Protein AF-A0A9N9B5L8-F1 (afdb_monomer)

Radius of gyration: 17.28 Å; Cα contacts (8 Å, |Δi|>4): 99; chains: 1; bounding box: 42×34×41 Å

Nearest PDB structures (foldseek):
  1pz0-assembly1_A  TM=7.872E-01  e=3.410E-04  Bacillus subtilis
  3n2t-assembly1_A  TM=8.084E-01  e=1.412E-03  Gluconobacter oxydans
  1pz1-assembly2_B  TM=7.551E-01  e=5.359E-04  Bacillus subtilis
  8vus-assembly1_C  TM=2.236E-01  e=2.538E+00  Homo sapiens

InterPro domains:
  IPR023210 NADP-dependent oxidoreductase domain [PF00248] (9-117)
  IPR036812 NAD(P)-dependent oxidoreductase domain superfamily [G3DSA:3.20.20.100] (3-120)
  IPR036812 NAD(P)-dependent oxidoreductase domain superfamily [SSF51430] (15-119)
  IPR050791 Aldo/Keto Reductase [PTHR43625] (10-119)

Sequence (121 aa):
MLCRNSSTRQKVHPIAAVQPWTLDIEKNGIMETCRELGIIIVAYSPLGRGFLTGRYKSFDDLEPGDIRRTHPQFQPENFAKNLELVHKFMNLLKRKSMMIIVVIPGTKKVKYLEENLGANY

pLDDT: mean 80.68, std 12.16, range [43.44, 91.94]

Organism: Funneliformis mosseae (NCBI:txid27381)

Mean predicted aligned error: 8.1 Å

Secondary structure (DSSP, 8-state):
--TTSHHHHHHHS---EE--SSGGGGTSSHHHHHHHHTPEEEESSTTGGGGGGT--SSGGGSPTT-GGGGSGGGSHHHHHHHHHHHHHHHHHHTT-PPP--EE----SSHHHHHHHHH---

Foldseek 3Di:
DCAPCVVVCCVVPNAQEDEDADPCCVPPCVVVVCVVRVHAYEYDQPCVVVLLVVQDPALVSADDPRPCCVPPCRDRVNVVVNNVVSVVVVVVVVPDDDDDHHYDHDDDDPVVVVVVVPPPD

Structure (mmCIF, N/CA/C/O backbone):
data_AF-A0A9N9B5L8-F1
#
_entry.id   AF-A0A9N9B5L8-F1
#
loop_
_atom_site.group_PDB
_atom_site.id
_atom_site.type_symbol
_atom_site.label_atom_id
_atom_site.label_alt_id
_atom_site.label_comp_id
_atom_site.label_asym_id
_atom_site.label_entity_id
_atom_site.label_seq_id
_atom_site.pdbx_PDB_ins_code
_atom_site.Cartn_x
_atom_site.Cartn_y
_atom_site.Cartn_z
_atom_site.occupancy
_atom_site.B_iso_or_equiv
_atom_site.auth_seq_id
_atom_site.auth_comp_id
_atom_site.auth_asym_id
_atom_site.auth_atom_id
_atom_site.pdbx_PDB_model_num
ATOM 1 N N . MET A 1 1 ? -7.051 15.994 10.631 1.00 43.44 1 MET A N 1
ATOM 2 C CA . MET A 1 1 ? -8.308 16.755 10.856 1.00 43.44 1 MET A CA 1
ATOM 3 C C . MET A 1 1 ? -9.428 15.946 11.532 1.00 43.44 1 MET A C 1
ATOM 5 O O . MET A 1 1 ? -10.327 16.567 12.077 1.00 43.44 1 MET A O 1
ATOM 9 N N . LEU A 1 2 ? -9.396 14.602 11.549 1.00 52.44 2 LEU A N 1
ATOM 10 C CA . LEU A 1 2 ? -10.482 13.774 12.114 1.00 52.44 2 LEU A CA 1
ATOM 11 C C . LEU A 1 2 ? -10.472 13.628 13.650 1.00 52.44 2 LEU A C 1
ATOM 13 O O . LEU A 1 2 ? -11.526 13.428 14.242 1.00 52.44 2 LEU A O 1
ATOM 17 N N . CYS A 1 3 ? -9.315 13.764 14.306 1.00 47.09 3 CYS A N 1
ATOM 18 C CA . CYS A 1 3 ? -9.165 13.324 15.699 1.00 47.09 3 CYS A CA 1
ATOM 19 C C . CYS A 1 3 ? -9.770 14.250 16.768 1.00 47.09 3 CYS A C 1
ATOM 21 O O . CYS A 1 3 ? -10.090 13.789 17.853 1.00 47.09 3 CYS A O 1
ATOM 23 N N . ARG A 1 4 ? -9.923 15.556 16.507 1.00 49.09 4 ARG A N 1
ATOM 24 C CA . ARG A 1 4 ? -10.246 16.509 17.589 1.00 49.09 4 ARG A CA 1
ATOM 25 C C . ARG A 1 4 ? -11.734 16.577 17.968 1.00 49.09 4 ARG A C 1
ATOM 27 O O . ARG A 1 4 ? -12.023 17.025 19.064 1.00 49.09 4 ARG A O 1
ATOM 34 N N .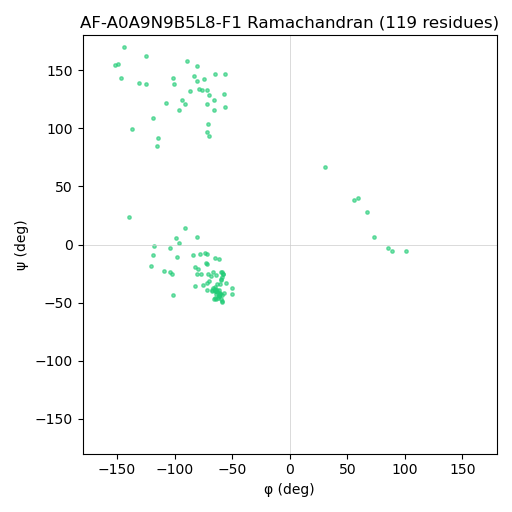 ASN A 1 5 ? -12.653 16.121 17.105 1.00 53.16 5 ASN A N 1
ATOM 35 C CA . ASN A 1 5 ? -14.115 16.249 17.285 1.00 53.16 5 ASN A CA 1
ATOM 36 C C . ASN A 1 5 ? -14.900 14.979 16.872 1.00 53.16 5 ASN A C 1
ATOM 38 O O . ASN A 1 5 ? -16.070 15.053 16.493 1.00 53.16 5 ASN A O 1
ATOM 42 N N . SER A 1 6 ? -14.262 13.807 16.867 1.00 55.44 6 SER A N 1
ATOM 43 C CA . SER A 1 6 ? -14.864 12.550 16.390 1.00 55.44 6 SER A CA 1
ATOM 44 C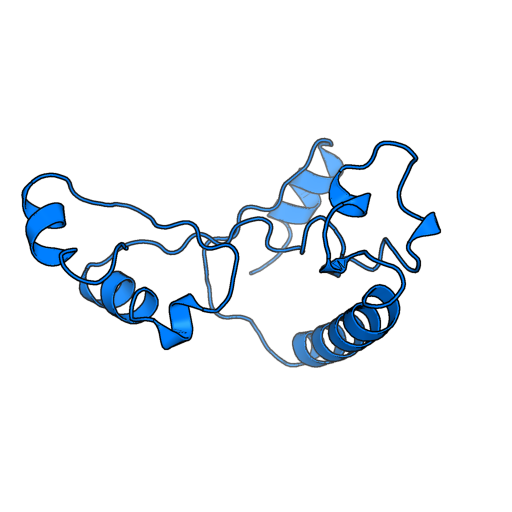 C . SER A 1 6 ? -16.101 12.133 17.199 1.00 55.44 6 SER A C 1
ATOM 46 O O . SER A 1 6 ? -17.099 11.737 16.603 1.00 55.44 6 SER A O 1
ATOM 48 N N . SER A 1 7 ? -16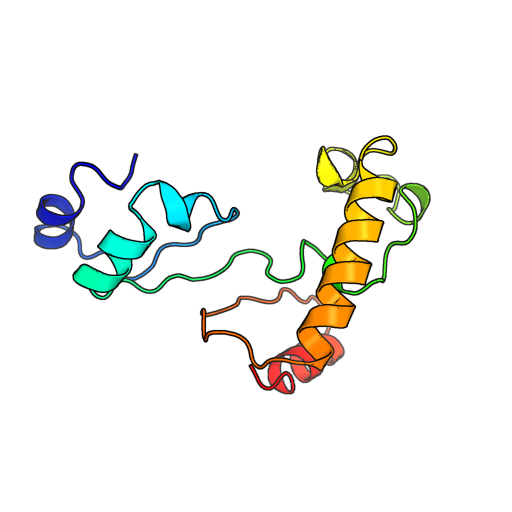.085 12.310 18.526 1.00 57.88 7 SER A N 1
ATOM 49 C CA . SER A 1 7 ? -17.195 11.936 19.422 1.00 57.88 7 SER A CA 1
ATOM 50 C C . SER A 1 7 ? -18.488 12.730 19.169 1.00 57.88 7 SER A C 1
ATOM 52 O O . SER A 1 7 ? -19.577 12.160 19.154 1.00 57.88 7 SER A O 1
ATOM 54 N N . THR A 1 8 ? -18.401 14.038 18.905 1.00 57.19 8 THR A N 1
ATOM 55 C CA . THR A 1 8 ? -19.584 14.862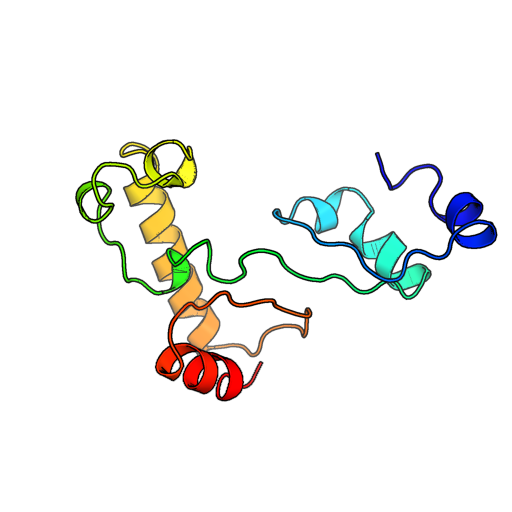 18.595 1.00 57.19 8 THR A CA 1
ATOM 56 C C . THR A 1 8 ? -20.107 14.613 17.185 1.00 57.19 8 THR A C 1
ATOM 58 O O . THR A 1 8 ? -21.319 14.594 16.987 1.00 57.19 8 THR A O 1
ATOM 61 N N . ARG A 1 9 ? -19.224 14.355 16.209 1.00 59.41 9 ARG A N 1
ATOM 62 C CA . ARG A 1 9 ? -19.644 13.998 14.844 1.00 59.41 9 ARG A CA 1
ATOM 63 C C . ARG A 1 9 ? -20.327 12.639 14.778 1.00 59.41 9 ARG A C 1
ATOM 65 O O . ARG A 1 9 ? -21.331 12.548 14.088 1.00 59.41 9 ARG A O 1
ATOM 72 N N . GLN A 1 10 ? -19.861 11.637 15.526 1.00 69.44 10 GLN A N 1
ATOM 73 C CA . GLN A 1 10 ? -20.488 10.308 15.550 1.00 69.44 10 GLN A CA 1
ATOM 74 C C . GLN A 1 10 ? -21.955 10.351 16.016 1.00 69.44 10 GLN A C 1
ATOM 76 O O . GLN A 1 10 ? -22.768 9.565 15.541 1.00 69.44 10 GLN A O 1
ATOM 81 N N . LYS A 1 11 ? -22.309 11.313 16.883 1.00 67.88 11 LYS A N 1
ATOM 82 C CA . LYS A 1 11 ? -23.685 11.519 17.367 1.00 67.88 11 LYS A CA 1
ATOM 83 C C . LYS A 1 11 ? -24.644 12.077 16.310 1.00 67.88 11 LYS A C 1
ATOM 85 O O . LYS A 1 11 ? -25.844 11.876 16.437 1.00 67.88 11 LYS A O 1
ATOM 90 N N . VAL A 1 12 ? -24.136 12.789 15.303 1.00 77.75 12 VAL A N 1
ATOM 91 C CA . VAL A 1 12 ? -24.952 13.381 14.223 1.00 77.75 12 VAL A CA 1
ATOM 92 C C . VAL A 1 12 ? -24.864 12.532 12.954 1.00 77.75 12 VAL A C 1
ATOM 94 O O . VAL A 1 12 ? -25.870 12.25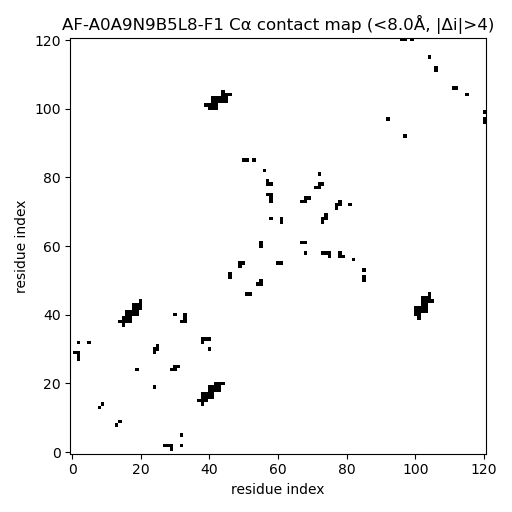5 12.308 1.00 77.75 12 VAL A O 1
ATOM 97 N N . HIS A 1 13 ? -23.652 12.089 12.618 1.00 81.44 13 HIS A N 1
ATOM 98 C CA . HIS A 1 13 ? -23.334 11.264 11.461 1.00 81.44 13 HIS A CA 1
ATOM 99 C C . HIS A 1 13 ? -22.349 10.156 11.864 1.00 81.44 13 HIS A C 1
ATOM 101 O O . HIS A 1 13 ? -21.140 10.406 11.954 1.00 81.44 13 HIS A O 1
ATOM 107 N N . PRO A 1 14 ? -22.842 8.929 12.101 1.00 83.50 14 PRO A N 1
ATOM 108 C CA . PRO A 1 14 ? -21.991 7.787 12.394 1.00 83.50 14 PRO A CA 1
ATOM 109 C C . PRO A 1 14 ? -20.977 7.544 11.271 1.00 83.50 14 PRO A C 1
ATOM 111 O O . PRO A 1 14 ? -21.330 7.468 10.094 1.00 83.50 14 PRO A O 1
ATOM 114 N N . ILE A 1 15 ? -19.703 7.415 11.639 1.00 86.31 15 ILE A N 1
ATOM 115 C CA . ILE A 1 15 ? -18.624 7.069 10.709 1.00 86.31 15 ILE A CA 1
ATOM 116 C C . ILE A 1 15 ? -18.404 5.564 10.815 1.00 86.31 15 ILE A C 1
ATOM 118 O O . ILE A 1 15 ? -18.003 5.085 11.869 1.00 86.31 15 ILE A O 1
ATOM 122 N N . ALA A 1 16 ? -18.654 4.827 9.734 1.00 86.25 16 ALA A N 1
ATOM 123 C CA . ALA A 1 16 ? -18.514 3.369 9.728 1.00 86.25 16 ALA A CA 1
ATOM 124 C C . ALA A 1 16 ? -17.063 2.904 9.511 1.00 86.25 16 ALA A C 1
ATOM 126 O O . ALA A 1 16 ? -16.640 1.901 10.084 1.00 86.25 16 ALA A O 1
ATOM 127 N N . ALA A 1 17 ? -16.293 3.626 8.690 1.00 86.31 17 ALA A N 1
ATOM 128 C CA . ALA A 1 17 ? -14.930 3.242 8.345 1.00 86.31 17 ALA A CA 1
ATOM 129 C C . ALA A 1 17 ? -14.030 4.437 8.001 1.00 86.31 17 ALA A C 1
ATOM 131 O O . ALA A 1 17 ? -14.499 5.475 7.530 1.00 86.31 17 ALA A O 1
ATOM 132 N N . VAL A 1 18 ? -12.722 4.257 8.188 1.00 87.25 18 VAL A N 1
ATOM 133 C CA . VAL A 1 18 ? -11.662 5.173 7.749 1.00 87.25 18 VAL A CA 1
ATOM 134 C C . VAL A 1 18 ? -10.673 4.402 6.882 1.00 87.25 18 VAL A C 1
ATOM 136 O O . VAL A 1 18 ? -10.294 3.277 7.203 1.00 87.25 18 VAL A O 1
ATOM 139 N N . GLN A 1 19 ? -10.231 5.027 5.791 1.00 88.06 19 GLN A N 1
ATOM 140 C CA . GLN A 1 19 ? -9.291 4.436 4.847 1.00 88.06 19 GLN A CA 1
ATOM 141 C C . GLN A 1 19 ? -7.956 5.204 4.843 1.00 88.06 19 GLN A C 1
ATOM 143 O O . GLN A 1 19 ? -7.823 6.197 4.125 1.00 88.06 19 GLN A O 1
ATOM 148 N N . PRO A 1 20 ? -6.968 4.799 5.660 1.00 85.19 20 PRO A N 1
ATOM 149 C CA . PRO A 1 20 ? -5.650 5.422 5.665 1.00 85.19 20 PRO A CA 1
ATOM 150 C C . PRO A 1 20 ? -4.755 4.904 4.531 1.00 85.19 20 PRO A C 1
ATOM 152 O O . PRO A 1 20 ? -4.878 3.767 4.072 1.00 85.19 20 PRO A O 1
ATOM 155 N N . TRP A 1 21 ? -3.807 5.749 4.120 1.00 76.12 21 TRP A N 1
ATOM 156 C CA . TRP A 1 21 ? -2.734 5.404 3.178 1.00 76.12 21 TRP A CA 1
ATOM 157 C C . TRP A 1 21 ? -1.383 5.165 3.867 1.00 76.12 21 TRP A C 1
ATOM 159 O O . TRP A 1 21 ? -0.528 4.460 3.338 1.00 76.12 21 TRP A O 1
ATOM 169 N N . THR A 1 22 ? -1.179 5.763 5.039 1.00 82.12 22 THR A N 1
ATOM 170 C CA . THR A 1 22 ? 0.083 5.764 5.785 1.00 82.12 22 THR A CA 1
ATOM 171 C C . THR A 1 22 ? -0.113 5.245 7.207 1.00 82.12 22 THR A C 1
ATOM 173 O O . THR A 1 22 ? -1.227 5.222 7.724 1.00 82.12 22 THR A O 1
ATOM 176 N N . LEU A 1 23 ? 0.986 4.846 7.856 1.0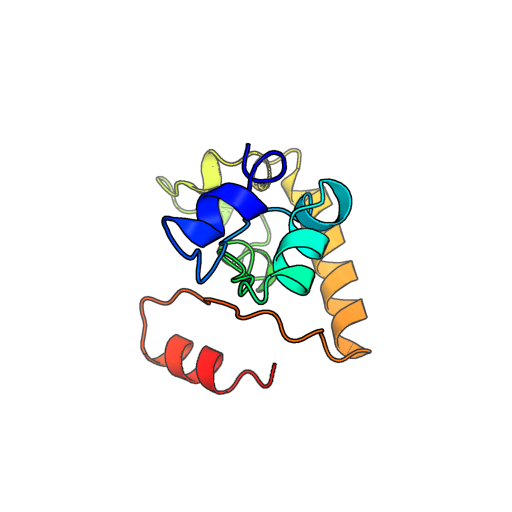0 85.56 23 LEU A N 1
ATOM 177 C CA . LEU A 1 23 ? 0.995 4.370 9.249 1.00 85.56 23 LEU A CA 1
ATOM 178 C C . LEU A 1 23 ? 0.977 5.511 10.283 1.00 85.56 23 LEU A C 1
ATOM 180 O O . LEU A 1 23 ? 1.103 5.275 11.479 1.00 85.56 23 LEU A O 1
ATOM 184 N N . ASP A 1 24 ? 0.818 6.767 9.858 1.00 88.44 24 ASP A N 1
ATOM 185 C CA . ASP A 1 24 ? 0.724 7.916 10.767 1.00 88.44 24 ASP A CA 1
ATOM 186 C C . ASP A 1 24 ? -0.466 7.797 11.735 1.00 88.44 24 ASP A C 1
ATOM 188 O O . ASP A 1 24 ? -0.420 8.347 12.837 1.00 88.44 24 ASP A O 1
ATOM 192 N N . ILE A 1 25 ? -1.492 7.026 11.354 1.00 88.00 25 ILE A N 1
ATOM 193 C CA . ILE A 1 25 ? -2.643 6.706 12.202 1.00 88.00 25 ILE A CA 1
ATOM 194 C C . ILE A 1 25 ? -2.280 6.027 13.525 1.00 88.00 25 ILE A C 1
ATOM 196 O O . ILE A 1 25 ? -3.024 6.178 14.490 1.00 88.00 25 ILE A O 1
ATOM 200 N N . GLU A 1 26 ? -1.134 5.342 13.588 1.00 87.56 26 GLU A N 1
ATOM 201 C CA . GLU A 1 26 ? -0.616 4.694 14.801 1.00 87.56 26 GLU A CA 1
ATOM 202 C C . GLU A 1 26 ? -0.096 5.710 15.828 1.00 87.56 26 GLU A C 1
ATOM 204 O O . GLU A 1 26 ? 0.126 5.372 16.985 1.00 87.56 26 GLU A O 1
ATOM 209 N N . LYS A 1 27 ? 0.149 6.958 15.407 1.00 91.31 27 LYS A N 1
ATOM 210 C CA . LYS A 1 27 ? 0.778 8.000 16.238 1.00 91.31 27 LYS A CA 1
ATOM 211 C C . LYS A 1 27 ? -0.091 9.237 16.423 1.00 91.31 27 LYS A C 1
ATOM 213 O O . LYS A 1 27 ? 0.170 10.040 17.312 1.00 91.31 27 LYS A O 1
ATOM 218 N N . ASN A 1 28 ? -1.089 9.434 15.565 1.00 89.06 28 ASN A N 1
ATOM 219 C CA . ASN A 1 28 ? -1.890 10.657 15.526 1.00 89.06 28 ASN A CA 1
ATOM 220 C C . ASN A 1 28 ? -3.249 10.539 16.254 1.00 89.06 28 ASN A C 1
ATOM 222 O O . ASN A 1 28 ? -4.047 11.476 16.186 1.00 89.06 28 ASN A O 1
ATOM 226 N N . GLY A 1 29 ? -3.505 9.406 16.925 1.00 88.25 29 GLY A N 1
ATOM 227 C CA . GLY A 1 29 ? -4.710 9.125 17.718 1.00 88.25 29 GLY A CA 1
ATOM 228 C C . GLY A 1 29 ? -5.907 8.580 16.928 1.00 88.25 29 GLY A C 1
ATOM 229 O O . GLY A 1 29 ? -6.937 8.254 17.523 1.00 88.25 29 GLY A O 1
ATOM 230 N N . ILE A 1 30 ? -5.805 8.465 15.596 1.00 87.88 30 ILE A N 1
ATOM 231 C CA . ILE A 1 30 ? -6.895 7.933 14.764 1.00 87.88 30 ILE A CA 1
ATOM 232 C C . ILE A 1 30 ? -7.119 6.450 15.058 1.00 87.88 30 ILE A C 1
ATOM 234 O O . ILE A 1 30 ? -8.273 6.028 15.125 1.00 87.88 30 ILE A O 1
ATOM 238 N N . MET A 1 31 ? -6.052 5.667 15.252 1.00 88.75 31 MET A N 1
ATOM 239 C CA . MET A 1 31 ? -6.173 4.237 15.535 1.00 88.75 31 MET A CA 1
ATOM 240 C C . MET A 1 31 ? -6.889 3.977 16.867 1.00 88.75 31 MET A C 1
ATOM 242 O O . MET A 1 31 ? -7.839 3.195 16.902 1.00 88.75 31 MET A O 1
ATOM 246 N N . GLU A 1 32 ? -6.505 4.685 17.929 1.00 89.38 32 GLU A N 1
ATOM 247 C CA . GLU A 1 32 ? -7.171 4.644 19.237 1.00 89.38 32 GLU A CA 1
ATOM 248 C C . GLU A 1 32 ? -8.637 5.059 19.127 1.00 89.38 32 GLU A C 1
ATOM 250 O O . GLU A 1 32 ? -9.514 4.315 19.555 1.00 89.38 32 GLU A O 1
ATOM 255 N N . THR A 1 33 ? -8.922 6.175 18.450 1.00 88.75 33 THR A N 1
ATOM 256 C CA . THR A 1 33 ? -10.301 6.643 18.240 1.00 88.75 33 THR A CA 1
ATOM 257 C C . THR A 1 33 ? -11.149 5.599 17.510 1.00 88.75 33 THR A C 1
ATOM 259 O O . THR A 1 33 ? -12.300 5.367 17.873 1.00 88.75 33 THR A O 1
ATOM 262 N N . CYS A 1 34 ? -10.607 4.964 16.465 1.00 88.81 34 CYS A N 1
ATOM 263 C CA . CYS A 1 34 ? -11.336 3.940 15.721 1.00 88.81 34 CYS A CA 1
ATOM 264 C C . CYS A 1 34 ? -11.635 2.719 16.596 1.00 88.81 34 CYS A C 1
ATOM 266 O O . CYS A 1 34 ? -12.739 2.183 16.535 1.00 88.81 34 CYS A O 1
ATOM 268 N N . ARG A 1 35 ? -10.685 2.326 17.454 1.00 88.00 35 ARG A N 1
ATOM 269 C CA . ARG A 1 35 ? -10.857 1.237 18.419 1.00 88.00 35 ARG A CA 1
ATOM 270 C C . ARG A 1 35 ? -11.929 1.560 19.463 1.00 88.00 35 ARG A C 1
ATOM 272 O O . ARG A 1 35 ? -12.780 0.718 19.720 1.00 88.00 35 ARG A O 1
ATOM 279 N N . GLU A 1 36 ? -11.907 2.764 20.032 1.00 87.44 36 GLU A N 1
ATOM 280 C CA . GLU A 1 36 ? -12.873 3.215 21.046 1.00 87.44 36 GLU A CA 1
ATOM 281 C C . GLU A 1 36 ? -14.300 3.317 20.497 1.00 87.44 36 GLU A C 1
ATOM 283 O O . GLU A 1 36 ? -15.260 2.967 21.177 1.00 87.44 36 GLU A O 1
ATOM 288 N N . LEU A 1 37 ? -14.441 3.799 19.261 1.00 87.25 37 LEU A N 1
ATOM 289 C CA . LEU A 1 37 ? -15.736 4.099 18.650 1.00 87.25 37 LEU A CA 1
ATOM 290 C C . LEU A 1 37 ? -16.285 2.973 17.757 1.00 87.25 37 LEU A C 1
ATOM 292 O O . LEU A 1 37 ? -17.344 3.148 17.155 1.00 87.25 37 LEU A O 1
ATOM 296 N N . GLY A 1 38 ? -15.574 1.847 17.635 1.00 85.94 38 GLY A N 1
ATOM 297 C CA . GLY A 1 38 ? -15.968 0.725 16.774 1.00 85.94 38 GLY A CA 1
ATOM 298 C C . GLY A 1 38 ? -15.919 1.035 15.272 1.00 85.94 38 GLY A C 1
ATOM 299 O O . GLY A 1 38 ? -16.682 0.463 14.497 1.00 85.94 38 GLY A O 1
ATOM 300 N N . ILE A 1 39 ? -15.048 1.954 14.849 1.00 87.69 39 ILE A N 1
ATOM 301 C CA . ILE A 1 39 ? -14.884 2.355 13.444 1.00 87.69 39 ILE A CA 1
ATOM 302 C C . ILE A 1 39 ? -13.890 1.410 12.766 1.00 87.69 39 ILE A C 1
ATOM 304 O O . ILE A 1 39 ? -12.791 1.177 13.269 1.00 87.69 39 ILE A O 1
ATOM 308 N N . ILE A 1 40 ? -14.243 0.894 11.589 1.00 87.19 40 ILE A N 1
ATOM 309 C CA . ILE A 1 40 ? -13.392 -0.041 10.846 1.00 87.19 40 ILE A CA 1
ATOM 310 C C . ILE A 1 40 ? -12.233 0.711 10.177 1.00 87.19 40 ILE A C 1
ATOM 312 O O . ILE A 1 40 ? -12.435 1.718 9.497 1.00 87.19 40 ILE A O 1
ATOM 316 N N . ILE A 1 41 ? -11.010 0.196 10.313 1.00 88.44 41 ILE A N 1
ATOM 317 C CA . ILE A 1 41 ? -9.851 0.671 9.546 1.00 88.44 41 ILE A CA 1
ATOM 318 C C . ILE A 1 41 ? -9.706 -0.194 8.296 1.00 88.44 41 ILE A C 1
ATOM 320 O O . ILE A 1 41 ? -9.596 -1.417 8.388 1.00 88.44 41 ILE A O 1
ATOM 324 N N . VAL A 1 42 ? -9.689 0.453 7.130 1.00 87.69 42 VAL A N 1
ATOM 325 C CA . VAL A 1 42 ? -9.606 -0.210 5.827 1.00 87.69 42 VAL A CA 1
ATOM 326 C C . VAL A 1 42 ? -8.334 0.227 5.103 1.00 87.69 42 VAL A C 1
ATOM 328 O O . VAL A 1 42 ? -8.235 1.367 4.665 1.00 87.69 42 VAL A O 1
ATOM 331 N N . ALA A 1 43 ? -7.340 -0.646 4.964 1.00 85.19 43 ALA A N 1
ATOM 332 C CA . ALA A 1 43 ? -6.051 -0.272 4.381 1.00 85.19 43 ALA A CA 1
ATOM 333 C C . ALA A 1 43 ? -6.151 -0.039 2.863 1.00 85.19 43 ALA A C 1
ATOM 335 O O . ALA A 1 43 ? -6.502 -0.944 2.096 1.00 85.19 43 ALA A O 1
ATOM 336 N N . TYR A 1 44 ? -5.797 1.169 2.413 1.00 85.19 44 TYR A N 1
ATOM 337 C CA . TYR A 1 44 ? -5.740 1.505 0.990 1.00 85.19 44 TYR A CA 1
ATOM 338 C C . TYR A 1 44 ? -4.445 1.019 0.328 1.00 85.19 44 TYR A C 1
ATOM 340 O O . TYR A 1 44 ? -3.366 1.114 0.900 1.00 85.19 44 TYR A O 1
ATOM 348 N N . SER A 1 45 ? -4.569 0.527 -0.912 1.00 83.19 45 SER A N 1
ATOM 349 C CA . SER A 1 45 ? -3.534 -0.168 -1.703 1.00 83.19 45 SER A CA 1
ATOM 350 C C . SER A 1 45 ? -2.537 -0.969 -0.842 1.00 83.19 45 SER A C 1
ATOM 352 O O . SER A 1 45 ? -1.345 -0.656 -0.829 1.00 83.19 45 SER A O 1
ATOM 354 N N . PRO A 1 46 ? -3.004 -2.039 -0.174 1.00 80.50 46 PRO A N 1
ATOM 355 C CA . PRO A 1 46 ? -2.228 -2.811 0.804 1.00 80.50 46 PRO A CA 1
ATOM 356 C C . PRO A 1 46 ? -0.937 -3.408 0.225 1.00 80.50 46 PRO A C 1
ATOM 358 O O . PRO A 1 46 ? 0.017 -3.641 0.951 1.00 80.50 46 PRO A O 1
ATOM 361 N N . LEU A 1 47 ? -0.877 -3.610 -1.097 1.00 83.31 47 LEU A N 1
ATOM 362 C CA . LEU A 1 47 ? 0.297 -4.121 -1.814 1.00 83.31 47 LEU A CA 1
ATOM 363 C C . LEU A 1 47 ? 1.241 -3.016 -2.327 1.00 83.31 47 LEU A C 1
ATOM 365 O O . LEU A 1 47 ? 2.060 -3.262 -3.216 1.00 83.31 47 LEU A O 1
ATOM 369 N N . GLY A 1 48 ? 1.090 -1.772 -1.859 1.00 82.94 48 GLY A N 1
ATOM 370 C CA . GLY A 1 48 ? 1.921 -0.640 -2.281 1.00 82.94 48 GLY A CA 1
ATOM 371 C C . GLY A 1 48 ? 1.848 -0.383 -3.788 1.00 82.94 48 GLY A C 1
ATOM 372 O O . GLY A 1 48 ? 2.867 -0.161 -4.433 1.00 82.94 48 GLY A O 1
ATOM 373 N N . ARG A 1 49 ? 0.654 -0.506 -4.388 1.00 85.88 49 ARG A N 1
ATOM 374 C CA . ARG A 1 49 ? 0.444 -0.423 -5.853 1.00 85.88 49 ARG A CA 1
ATOM 375 C C . ARG A 1 49 ? 1.301 -1.428 -6.638 1.00 85.88 49 ARG A C 1
ATOM 377 O O . ARG A 1 49 ? 1.825 -1.112 -7.704 1.00 85.88 49 ARG A O 1
ATOM 384 N N . GLY A 1 50 ? 1.457 -2.634 -6.098 1.00 85.06 50 GLY A N 1
ATOM 385 C CA . GLY A 1 50 ? 2.243 -3.711 -6.698 1.00 85.06 50 GLY A CA 1
ATOM 386 C C . GLY A 1 50 ? 3.718 -3.703 -6.298 1.00 85.06 50 GLY A C 1
ATOM 387 O O . GLY A 1 50 ? 4.423 -4.652 -6.624 1.00 85.06 50 GLY A O 1
ATOM 388 N N . PHE A 1 51 ? 4.192 -2.697 -5.562 1.00 85.19 51 PHE A N 1
ATOM 389 C CA . PHE A 1 51 ? 5.583 -2.635 -5.114 1.00 85.19 51 PHE A CA 1
ATOM 390 C C . PHE A 1 51 ? 5.943 -3.792 -4.167 1.00 85.19 51 PHE A C 1
ATOM 392 O O . PHE A 1 51 ? 6.987 -4.417 -4.324 1.00 85.19 51 PHE A O 1
ATOM 399 N N . LEU A 1 52 ? 5.029 -4.171 -3.265 1.00 82.81 52 LEU A N 1
ATOM 400 C CA . LEU A 1 52 ? 5.246 -5.276 -2.318 1.00 82.81 52 LEU A CA 1
ATOM 401 C C . LEU A 1 52 ? 5.174 -6.671 -2.958 1.00 82.81 52 LEU A C 1
ATOM 403 O O . LEU A 1 52 ? 5.484 -7.661 -2.308 1.00 82.81 52 LEU A O 1
ATOM 407 N N . THR A 1 53 ? 4.785 -6.764 -4.233 1.00 81.38 53 THR A N 1
ATOM 408 C CA . THR A 1 53 ? 4.702 -8.048 -4.952 1.00 81.38 53 THR A CA 1
ATOM 409 C C . THR A 1 53 ? 6.045 -8.496 -5.532 1.00 81.38 53 THR A C 1
ATOM 411 O O . THR A 1 53 ? 6.151 -9.600 -6.054 1.00 81.38 53 THR A O 1
ATOM 414 N N . GLY A 1 54 ? 7.071 -7.634 -5.499 1.00 82.62 54 GLY A N 1
ATOM 415 C CA . GLY A 1 54 ? 8.365 -7.895 -6.140 1.00 82.62 54 GLY A CA 1
ATOM 416 C C . GLY A 1 54 ? 8.347 -7.797 -7.671 1.00 82.62 54 GLY A C 1
ATOM 417 O O . GLY A 1 54 ? 9.348 -8.100 -8.316 1.00 82.62 54 GLY A O 1
ATOM 418 N N . ARG A 1 55 ? 7.225 -7.364 -8.268 1.00 84.69 55 ARG A N 1
ATOM 419 C CA . ARG A 1 55 ? 7.076 -7.196 -9.722 1.00 84.69 55 ARG A CA 1
ATOM 420 C C . ARG A 1 55 ? 8.017 -6.142 -10.311 1.00 84.69 55 ARG A C 1
ATOM 422 O O . ARG A 1 55 ? 8.431 -6.299 -11.453 1.00 84.69 55 ARG A O 1
ATOM 429 N N . TYR A 1 56 ? 8.308 -5.081 -9.562 1.00 88.25 56 TYR A N 1
ATOM 430 C CA . TYR A 1 56 ? 9.143 -3.965 -10.007 1.00 88.25 56 TYR A CA 1
ATOM 431 C C . TYR A 1 56 ? 10.498 -4.036 -9.305 1.00 88.25 56 TYR A C 1
ATOM 433 O O . TYR A 1 56 ? 10.560 -4.028 -8.077 1.00 88.25 56 TYR A O 1
ATOM 441 N N . LYS A 1 57 ? 11.569 -4.116 -10.089 1.00 87.50 57 LYS A N 1
ATOM 442 C CA . LYS A 1 57 ? 12.968 -4.207 -9.660 1.00 87.50 57 LYS A CA 1
ATOM 443 C C . LYS A 1 57 ? 13.739 -2.921 -9.950 1.00 87.50 57 LYS A C 1
ATOM 445 O O . LYS A 1 57 ? 14.726 -2.656 -9.268 1.00 87.50 57 LYS A O 1
ATOM 450 N N . SER A 1 58 ? 13.277 -2.111 -10.898 1.00 88.12 58 SER A N 1
ATOM 451 C CA . SER A 1 58 ? 13.796 -0.770 -11.164 1.00 88.12 58 SER A CA 1
ATOM 452 C C . SER A 1 58 ? 12.685 0.204 -11.573 1.00 88.12 58 SER A C 1
ATOM 454 O O . SER A 1 58 ? 11.543 -0.180 -11.834 1.00 88.12 58 SER A O 1
ATOM 456 N N . PHE A 1 59 ? 13.029 1.492 -11.639 1.00 88.00 59 PHE A N 1
ATOM 457 C CA . PHE A 1 59 ? 12.150 2.535 -12.176 1.00 88.00 59 PHE A CA 1
ATOM 458 C C . PHE A 1 59 ? 11.766 2.290 -13.644 1.00 88.00 59 PHE A C 1
ATOM 460 O O . PHE A 1 59 ? 10.670 2.657 -14.069 1.00 88.00 59 PHE A O 1
ATOM 467 N N . ASP A 1 60 ? 12.647 1.642 -14.406 1.00 90.19 60 ASP A N 1
ATOM 468 C CA . ASP A 1 60 ? 12.446 1.360 -15.830 1.00 90.19 60 ASP A CA 1
ATOM 469 C C . ASP A 1 60 ? 11.403 0.262 -16.077 1.00 90.19 60 ASP A C 1
ATOM 471 O O . ASP A 1 60 ? 10.848 0.181 -17.169 1.00 90.19 60 ASP A O 1
ATOM 475 N N . ASP A 1 61 ? 11.047 -0.516 -15.049 1.00 90.62 61 ASP A N 1
ATOM 476 C CA . ASP A 1 61 ? 9.939 -1.476 -15.120 1.00 90.62 61 ASP A CA 1
ATOM 477 C C . ASP A 1 61 ? 8.552 -0.792 -15.144 1.00 90.62 61 ASP A C 1
ATOM 479 O O . ASP A 1 61 ? 7.523 -1.460 -15.301 1.00 90.62 61 ASP A O 1
ATOM 483 N N . LEU A 1 62 ? 8.491 0.531 -14.939 1.00 90.31 62 LEU A N 1
ATOM 484 C CA . LEU A 1 62 ? 7.264 1.323 -15.023 1.00 90.31 62 LEU A CA 1
ATOM 485 C C . LEU A 1 62 ? 7.069 1.863 -16.443 1.00 90.31 62 LEU A C 1
ATOM 487 O O . LEU A 1 62 ? 7.881 2.657 -16.921 1.00 90.31 62 LEU A O 1
ATOM 491 N N . GLU A 1 63 ? 5.946 1.507 -17.069 1.00 91.94 63 GLU A N 1
ATOM 492 C CA . GLU A 1 63 ? 5.605 1.930 -18.432 1.00 91.94 63 GLU A CA 1
ATOM 493 C C . GLU A 1 63 ? 5.609 3.465 -18.597 1.00 91.94 63 GLU A C 1
ATOM 495 O O . GLU A 1 63 ? 5.232 4.201 -17.673 1.00 91.94 63 GLU A O 1
ATOM 500 N N . PRO A 1 64 ? 5.986 3.981 -19.782 1.00 89.19 64 PRO A N 1
ATOM 501 C CA . PRO A 1 64 ? 5.822 5.394 -20.106 1.00 89.19 64 PRO A CA 1
ATOM 502 C C . PRO A 1 64 ? 4.352 5.822 -19.945 1.00 89.19 64 PRO A C 1
ATOM 504 O O . PRO A 1 64 ? 3.467 5.289 -20.606 1.00 89.19 64 PRO A O 1
ATOM 507 N N . GLY A 1 65 ? 4.087 6.773 -19.044 1.00 91.00 65 GLY A N 1
ATOM 508 C CA . GLY A 1 65 ? 2.732 7.238 -18.702 1.00 91.00 65 GLY A CA 1
ATOM 509 C C . GLY A 1 65 ? 2.164 6.672 -17.396 1.00 91.00 65 GLY A C 1
ATOM 510 O O . GLY A 1 65 ? 1.103 7.108 -16.950 1.00 91.00 65 GLY A O 1
ATOM 511 N N . ASP A 1 66 ? 2.866 5.749 -16.739 1.00 91.25 66 ASP A N 1
ATOM 512 C CA . ASP A 1 66 ? 2.454 5.251 -15.431 1.00 91.25 66 ASP A CA 1
ATOM 513 C C . ASP A 1 66 ? 2.518 6.353 -14.363 1.00 91.25 66 ASP A C 1
ATOM 515 O O . ASP A 1 66 ? 3.575 6.942 -14.118 1.00 91.25 66 ASP A O 1
ATOM 519 N N . ILE A 1 67 ? 1.399 6.597 -13.672 1.00 90.06 67 ILE A N 1
ATOM 520 C CA . ILE A 1 67 ? 1.309 7.625 -12.628 1.00 90.06 67 ILE A CA 1
ATOM 521 C C . ILE A 1 67 ? 2.316 7.396 -11.497 1.00 90.06 67 ILE A C 1
ATOM 523 O O . ILE A 1 67 ? 2.785 8.359 -10.905 1.00 90.06 67 ILE A O 1
ATOM 527 N N . ARG A 1 68 ? 2.726 6.149 -11.218 1.00 91.19 68 ARG A N 1
ATOM 528 C CA . ARG A 1 68 ? 3.749 5.837 -10.203 1.00 91.19 68 ARG A CA 1
ATOM 529 C C . ARG A 1 68 ? 5.069 6.537 -10.477 1.00 91.19 68 ARG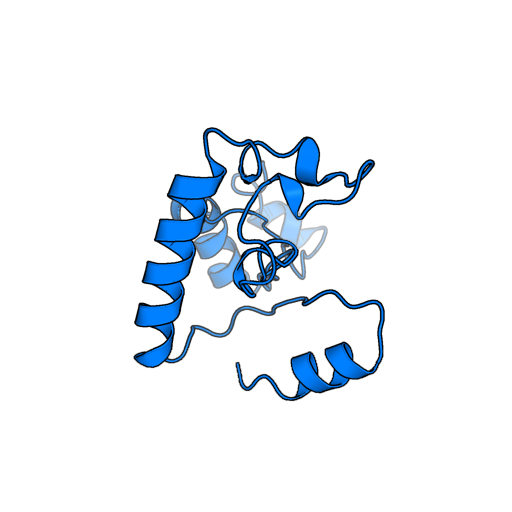 A C 1
ATOM 531 O O . ARG A 1 68 ? 5.776 6.843 -9.526 1.00 91.19 68 ARG A O 1
ATOM 538 N N . ARG A 1 69 ? 5.361 6.884 -11.731 1.00 90.88 69 ARG A N 1
ATOM 539 C CA . ARG A 1 69 ? 6.559 7.645 -12.097 1.00 90.88 69 ARG A CA 1
ATOM 540 C C . ARG A 1 69 ? 6.574 9.069 -11.532 1.00 90.88 69 ARG A C 1
ATOM 542 O O . ARG A 1 69 ? 7.626 9.690 -11.559 1.00 90.88 69 ARG A O 1
ATOM 549 N N . THR A 1 70 ? 5.467 9.581 -10.984 1.00 91.44 70 THR A N 1
ATOM 550 C CA . THR A 1 70 ? 5.416 10.869 -10.260 1.00 91.44 70 THR A CA 1
ATOM 551 C C . THR A 1 70 ? 5.481 10.705 -8.739 1.00 91.44 70 THR A C 1
ATOM 553 O O . THR A 1 70 ? 5.656 11.680 -8.009 1.00 91.44 70 THR A O 1
ATOM 556 N N . HIS A 1 71 ? 5.354 9.478 -8.227 1.00 88.62 71 HIS A N 1
ATOM 557 C CA . HIS A 1 71 ? 5.367 9.227 -6.792 1.00 88.62 71 HIS A CA 1
ATOM 558 C C . HIS A 1 71 ? 6.808 9.245 -6.253 1.00 88.62 71 HIS A C 1
ATOM 560 O O . HIS A 1 71 ? 7.663 8.541 -6.797 1.00 88.62 71 HIS A O 1
ATOM 566 N N . PRO A 1 72 ? 7.083 9.939 -5.129 1.00 88.25 72 PRO A N 1
ATOM 567 C CA . PRO A 1 72 ? 8.416 9.986 -4.519 1.00 88.25 72 PRO A CA 1
ATOM 568 C C . PRO A 1 72 ? 9.006 8.604 -4.205 1.00 88.25 72 PRO A C 1
ATOM 570 O O . PRO A 1 72 ? 10.210 8.402 -4.315 1.00 88.25 72 PRO A O 1
ATOM 573 N N . GLN A 1 73 ? 8.154 7.636 -3.848 1.00 84.88 73 GLN A N 1
ATOM 574 C CA . GLN A 1 73 ? 8.559 6.270 -3.481 1.00 84.88 73 GLN A CA 1
ATOM 575 C C . GLN A 1 73 ? 9.159 5.475 -4.646 1.00 84.88 73 GLN A C 1
ATOM 577 O O . GLN A 1 73 ? 9.906 4.527 -4.412 1.00 84.88 73 GLN A O 1
ATOM 582 N N . PHE A 1 74 ? 8.819 5.850 -5.878 1.00 88.50 74 PHE A N 1
ATOM 583 C CA . PHE A 1 74 ? 9.261 5.170 -7.089 1.00 88.50 74 PHE A CA 1
ATOM 584 C C . PHE A 1 74 ? 10.368 5.944 -7.809 1.00 88.50 74 PHE A C 1
ATOM 586 O O . PHE A 1 74 ? 10.872 5.449 -8.806 1.00 88.50 74 PHE A O 1
ATOM 593 N N . GLN A 1 75 ? 10.768 7.127 -7.329 1.00 90.31 75 GLN A N 1
ATOM 594 C CA . GLN A 1 75 ? 11.869 7.864 -7.953 1.00 90.31 75 GLN A CA 1
ATOM 595 C C . GLN A 1 75 ? 13.191 7.098 -7.810 1.00 90.31 75 GLN A C 1
ATOM 597 O O . GLN A 1 75 ? 13.380 6.430 -6.784 1.00 90.31 75 GLN A O 1
ATOM 602 N N . PRO A 1 76 ? 14.108 7.188 -8.790 1.00 85.62 76 PRO A N 1
ATOM 603 C CA . PRO A 1 76 ? 15.359 6.428 -8.798 1.00 85.62 76 PRO A CA 1
ATOM 604 C C . PRO A 1 76 ? 16.161 6.519 -7.491 1.00 85.62 76 PRO A C 1
ATOM 606 O O . PRO A 1 76 ? 16.697 5.514 -7.026 1.00 85.62 76 PRO A O 1
ATOM 609 N N . GLU A 1 77 ? 16.176 7.686 -6.842 1.00 87.25 77 GLU A N 1
ATOM 610 C CA . GLU A 1 77 ? 16.936 7.942 -5.611 1.00 87.25 77 GLU A CA 1
ATOM 611 C C . GLU A 1 77 ? 16.380 7.172 -4.401 1.00 87.25 77 GLU A C 1
ATOM 613 O O . GLU A 1 77 ? 17.110 6.853 -3.456 1.00 87.25 77 GLU A O 1
ATOM 618 N N . ASN A 1 78 ? 15.078 6.868 -4.427 1.00 88.19 78 ASN A N 1
ATOM 619 C CA . ASN A 1 78 ? 14.362 6.184 -3.352 1.00 88.19 78 ASN A CA 1
ATOM 620 C C . ASN A 1 78 ? 14.087 4.713 -3.670 1.00 88.19 78 ASN A C 1
ATOM 622 O O . ASN A 1 78 ? 13.915 3.916 -2.746 1.00 88.19 78 ASN A O 1
ATOM 626 N N . PHE A 1 79 ? 14.062 4.337 -4.950 1.00 87.88 79 PHE A N 1
ATOM 627 C CA . PHE A 1 79 ? 13.644 3.011 -5.394 1.00 87.88 79 PHE A CA 1
ATOM 628 C C . PHE A 1 79 ? 14.501 1.908 -4.766 1.00 87.88 79 PHE A C 1
ATOM 630 O O . PHE A 1 79 ? 13.962 0.979 -4.168 1.00 87.88 79 PHE A O 1
ATOM 637 N N . ALA A 1 80 ? 15.831 2.038 -4.831 1.00 85.31 80 ALA A N 1
ATOM 638 C CA . ALA A 1 80 ? 16.755 1.038 -4.294 1.00 85.31 80 ALA A CA 1
ATOM 639 C C . ALA A 1 80 ? 16.589 0.847 -2.775 1.00 85.31 80 ALA A C 1
ATOM 641 O O . ALA A 1 80 ? 16.493 -0.282 -2.293 1.00 85.31 80 ALA A O 1
ATOM 642 N N . LYS A 1 81 ? 16.477 1.953 -2.025 1.00 88.25 81 LYS A N 1
ATOM 643 C CA . LYS A 1 81 ? 16.263 1.929 -0.568 1.00 88.25 81 LYS A CA 1
ATOM 644 C C . LYS A 1 81 ? 14.921 1.292 -0.212 1.00 88.25 81 LYS A C 1
ATOM 646 O O . LYS A 1 81 ? 14.837 0.472 0.699 1.00 88.25 81 LYS A O 1
ATOM 651 N N . ASN A 1 82 ? 13.873 1.637 -0.953 1.00 88.38 82 ASN A N 1
ATOM 652 C CA . ASN A 1 82 ? 12.544 1.084 -0.737 1.00 88.38 82 ASN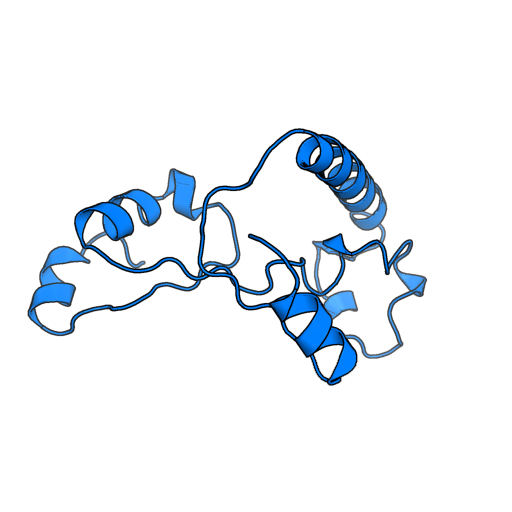 A CA 1
ATOM 653 C C . ASN A 1 82 ? 12.502 -0.413 -1.071 1.00 88.38 82 ASN A C 1
ATOM 655 O O . ASN A 1 82 ? 11.880 -1.172 -0.335 1.00 88.38 82 ASN A O 1
ATOM 659 N N . LEU A 1 83 ? 13.209 -0.863 -2.111 1.00 86.25 83 LEU A N 1
ATOM 660 C CA . LEU A 1 83 ? 13.292 -2.280 -2.470 1.00 86.25 83 LEU A CA 1
ATOM 661 C C . LEU A 1 83 ? 14.004 -3.106 -1.384 1.00 86.25 83 LEU A C 1
ATOM 663 O O . LEU A 1 83 ? 13.563 -4.206 -1.052 1.00 86.25 83 LEU A O 1
ATOM 667 N N . GLU A 1 84 ? 15.052 -2.558 -0.761 1.00 87.88 84 GLU A N 1
ATOM 668 C CA . GLU A 1 84 ? 15.712 -3.192 0.387 1.00 87.88 84 GLU A CA 1
ATOM 669 C C . GLU A 1 84 ? 14.742 -3.382 1.567 1.00 87.88 84 GLU A C 1
ATOM 671 O O . GLU A 1 84 ? 14.709 -4.448 2.190 1.00 87.88 84 GLU A O 1
ATOM 676 N N . LEU A 1 85 ? 13.906 -2.376 1.850 1.00 85.75 85 LEU A N 1
ATOM 677 C CA . LEU A 1 85 ? 12.868 -2.469 2.879 1.00 85.75 85 LEU A CA 1
ATOM 678 C C . LEU A 1 85 ? 11.825 -3.539 2.541 1.00 85.75 85 LEU A C 1
ATOM 680 O O . LEU A 1 85 ? 11.450 -4.308 3.426 1.00 85.75 85 LEU A O 1
ATOM 684 N N . VAL A 1 86 ? 11.408 -3.646 1.274 1.00 84.75 86 VAL A N 1
ATOM 685 C CA . VAL A 1 86 ? 10.496 -4.711 0.823 1.00 84.75 86 VAL A CA 1
ATOM 686 C C . VAL A 1 86 ? 11.110 -6.084 1.059 1.00 84.75 86 VAL A C 1
ATOM 688 O O . VAL A 1 86 ? 10.458 -6.949 1.637 1.00 84.75 86 VAL A O 1
ATOM 691 N N . HIS A 1 87 ? 12.374 -6.293 0.692 1.00 84.06 87 HIS A N 1
ATOM 692 C CA . HIS A 1 87 ? 13.041 -7.576 0.919 1.00 84.06 87 HIS A CA 1
ATOM 693 C C . HIS A 1 87 ? 13.121 -7.937 2.409 1.00 84.06 87 HIS A C 1
ATOM 695 O O . HIS A 1 87 ? 12.837 -9.076 2.789 1.00 84.06 87 HIS A O 1
ATOM 701 N N . LYS A 1 88 ? 13.453 -6.969 3.274 1.00 85.06 88 LYS A N 1
ATOM 702 C CA . LYS A 1 88 ? 13.451 -7.168 4.733 1.00 85.06 88 LYS A CA 1
ATOM 703 C C . LYS A 1 88 ? 12.055 -7.517 5.248 1.00 85.06 88 LYS A C 1
ATOM 705 O O . LYS A 1 88 ? 11.914 -8.458 6.025 1.00 85.06 88 LYS A O 1
ATOM 710 N N . PHE A 1 89 ? 11.028 -6.812 4.780 1.00 80.69 89 PHE A N 1
ATOM 711 C CA . PHE A 1 89 ? 9.638 -7.058 5.153 1.00 80.69 89 PHE A CA 1
ATOM 712 C C . PHE A 1 89 ? 9.160 -8.455 4.732 1.00 80.69 89 PHE A C 1
ATOM 714 O O . PHE A 1 89 ? 8.633 -9.197 5.558 1.00 80.69 89 PHE A O 1
ATOM 721 N N . MET A 1 90 ? 9.439 -8.876 3.496 1.00 77.19 90 MET A N 1
ATOM 722 C CA . MET A 1 90 ? 9.092 -10.217 3.004 1.00 77.19 90 MET A CA 1
ATOM 723 C C . MET A 1 90 ? 9.767 -11.329 3.820 1.00 77.19 90 MET A C 1
ATOM 725 O O . MET A 1 90 ? 9.173 -12.381 4.053 1.00 77.19 90 MET A O 1
ATOM 729 N N . ASN A 1 91 ? 10.987 -11.100 4.317 1.00 80.44 91 ASN A N 1
ATOM 730 C CA . ASN A 1 91 ? 11.657 -12.040 5.218 1.00 80.44 91 ASN A CA 1
ATOM 731 C C . ASN A 1 91 ? 11.009 -12.113 6.610 1.00 80.44 91 ASN A C 1
ATOM 733 O O . ASN A 1 91 ? 11.023 -13.180 7.226 1.00 80.44 91 ASN A O 1
ATOM 737 N N . LEU A 1 92 ? 10.432 -11.013 7.105 1.00 78.31 92 LEU A N 1
ATOM 738 C CA . LEU A 1 92 ? 9.689 -10.990 8.369 1.00 78.31 92 LEU A CA 1
ATOM 739 C C . LEU A 1 92 ? 8.343 -11.716 8.253 1.00 78.31 92 LEU A C 1
ATOM 741 O O . LEU A 1 92 ? 7.980 -12.459 9.165 1.00 78.31 92 LEU A O 1
ATOM 745 N N . LEU A 1 93 ? 7.638 -11.561 7.127 1.00 70.81 93 LEU A N 1
ATOM 746 C CA . LEU A 1 93 ? 6.339 -12.205 6.893 1.00 70.81 93 LEU A CA 1
ATOM 747 C C . LEU A 1 93 ? 6.415 -13.734 6.855 1.00 70.81 93 LEU A C 1
ATOM 749 O O . LEU A 1 93 ? 5.467 -14.400 7.252 1.00 70.81 93 LEU A O 1
ATOM 753 N N . LYS A 1 94 ? 7.568 -14.314 6.498 1.00 69.62 94 LYS A N 1
ATOM 754 C CA . LYS A 1 94 ? 7.792 -15.770 6.606 1.00 69.62 94 LYS A CA 1
ATOM 755 C C . LYS A 1 94 ? 7.686 -16.306 8.042 1.00 69.62 94 LYS A C 1
ATOM 757 O O . LYS A 1 94 ? 7.687 -17.517 8.227 1.00 69.62 94 LYS A O 1
ATOM 762 N N . ARG A 1 95 ? 7.672 -15.433 9.058 1.00 59.22 95 ARG A N 1
ATOM 763 C CA . ARG A 1 95 ? 7.791 -15.806 10.476 1.00 59.22 95 ARG A CA 1
ATOM 764 C C . ARG A 1 95 ? 6.580 -15.431 11.336 1.00 59.22 95 ARG A C 1
ATOM 766 O O . ARG A 1 95 ? 6.561 -15.828 12.497 1.00 59.22 95 ARG A O 1
ATOM 773 N N . LYS A 1 96 ? 5.610 -14.658 10.832 1.00 55.34 96 LYS A N 1
ATOM 774 C CA . LYS A 1 96 ? 4.458 -14.180 11.622 1.00 55.34 96 LYS A CA 1
ATOM 775 C C . LYS A 1 96 ? 3.183 -14.069 10.788 1.00 55.34 96 LYS A C 1
ATOM 777 O O . LYS A 1 96 ? 3.234 -13.616 9.651 1.00 55.34 96 LYS A O 1
ATOM 782 N N . SER A 1 97 ? 2.048 -14.394 11.404 1.00 50.06 97 SER A N 1
ATOM 783 C CA . SER A 1 97 ? 0.712 -14.005 10.943 1.00 50.06 97 SER A CA 1
ATOM 784 C C . SER A 1 97 ? 0.468 -12.516 11.226 1.00 50.06 97 SER A C 1
ATOM 786 O O . SER A 1 97 ? 0.928 -11.991 12.246 1.00 50.06 97 SER A O 1
ATOM 788 N N . MET A 1 98 ? -0.209 -11.815 10.314 1.00 56.00 98 MET A N 1
ATOM 789 C CA . MET A 1 98 ? -0.475 -10.380 10.454 1.00 56.00 98 MET A CA 1
ATOM 790 C C . MET A 1 98 ? -1.780 -10.105 11.209 1.00 56.00 98 MET A C 1
ATOM 792 O O . MET A 1 98 ? -2.660 -10.950 11.313 1.00 56.00 98 MET A O 1
ATOM 796 N N . MET A 1 99 ? -1.882 -8.900 11.769 1.00 48.25 99 MET A N 1
ATOM 797 C CA . MET A 1 99 ? -3.082 -8.413 12.446 1.00 48.25 99 MET A CA 1
ATOM 798 C C . MET A 1 99 ? -4.173 -8.118 11.403 1.00 48.25 99 MET A C 1
ATOM 800 O O . MET A 1 99 ? -3.892 -7.472 10.393 1.00 48.25 99 MET A O 1
ATOM 804 N N . ILE A 1 100 ? -5.402 -8.581 11.649 1.00 51.31 100 ILE A N 1
ATOM 805 C CA . ILE A 1 100 ? -6.530 -8.479 10.710 1.00 51.31 100 ILE A CA 1
ATOM 806 C C . ILE A 1 100 ? -6.980 -7.009 10.598 1.00 51.31 100 ILE A C 1
ATOM 808 O O . ILE A 1 100 ? -7.773 -6.516 11.397 1.00 51.31 100 ILE A O 1
ATOM 812 N N . ILE A 1 101 ? -6.446 -6.297 9.605 1.00 66.88 101 ILE A N 1
ATOM 813 C CA . ILE A 1 101 ? -6.978 -5.035 9.071 1.00 66.88 101 ILE A CA 1
ATOM 814 C C . ILE A 1 101 ? -7.728 -5.390 7.786 1.00 66.88 101 ILE A C 1
ATOM 816 O O . ILE A 1 101 ? -7.233 -6.196 6.998 1.00 66.88 101 ILE A O 1
ATOM 820 N N . VAL A 1 102 ? -8.900 -4.795 7.540 1.00 78.31 102 VAL A N 1
ATOM 821 C CA . VAL A 1 102 ? -9.614 -5.023 6.274 1.00 78.31 102 VAL A CA 1
ATOM 822 C C . VAL A 1 102 ? -8.777 -4.431 5.142 1.00 78.31 102 VAL A C 1
ATOM 824 O O . VAL A 1 102 ? -8.547 -3.223 5.087 1.00 78.31 102 VAL A O 1
ATOM 827 N N . VAL A 1 103 ? -8.295 -5.278 4.241 1.00 83.12 103 VAL A N 1
ATOM 828 C CA . VAL A 1 103 ? -7.471 -4.877 3.098 1.00 83.12 103 VAL A CA 1
ATOM 829 C C . VAL A 1 103 ? -8.308 -4.845 1.822 1.00 83.12 103 VAL A C 1
ATOM 831 O O . VAL A 1 103 ? -9.170 -5.695 1.619 1.00 83.12 103 VAL A O 1
ATOM 834 N N . ILE A 1 104 ? -8.048 -3.878 0.935 1.00 83.50 104 ILE A N 1
ATOM 835 C CA . ILE A 1 104 ? -8.691 -3.817 -0.390 1.00 83.50 104 ILE A 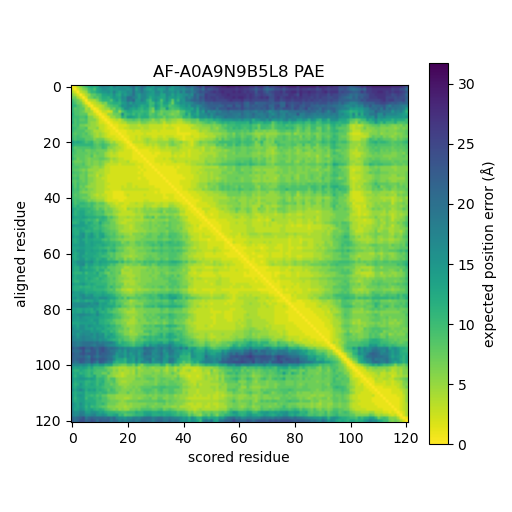CA 1
ATOM 836 C C . ILE A 1 104 ? -7.628 -4.004 -1.481 1.00 83.50 104 ILE A C 1
ATOM 838 O O . ILE A 1 104 ? -7.089 -3.016 -1.998 1.00 83.50 104 ILE A O 1
ATOM 842 N N . PRO A 1 105 ? -7.266 -5.249 -1.838 1.00 83.56 105 PRO A N 1
ATOM 843 C CA . PRO A 1 105 ? -6.357 -5.480 -2.947 1.00 83.56 105 PRO A CA 1
ATOM 844 C C . PRO A 1 105 ? -7.057 -5.151 -4.277 1.00 83.56 105 PRO A C 1
ATOM 846 O O . PRO A 1 105 ? -8.161 -5.608 -4.564 1.00 83.56 105 PRO A O 1
ATOM 849 N N . GLY A 1 106 ? -6.416 -4.325 -5.104 1.00 83.94 106 GLY A N 1
ATOM 850 C CA . GLY A 1 106 ? -6.937 -3.968 -6.424 1.00 83.94 106 GLY A CA 1
ATOM 851 C C . GLY A 1 106 ? -6.603 -5.023 -7.480 1.00 83.94 106 GLY A C 1
ATOM 852 O O . GLY A 1 106 ? -5.510 -5.585 -7.477 1.00 83.94 106 GLY A O 1
ATOM 853 N N . THR A 1 107 ? -7.504 -5.250 -8.435 1.00 86.69 107 THR A N 1
ATOM 854 C CA . THR A 1 107 ? -7.251 -6.093 -9.612 1.00 86.69 107 THR A CA 1
ATOM 855 C C . THR A 1 107 ? -8.046 -5.609 -10.829 1.00 86.69 107 THR A C 1
ATOM 857 O O . THR A 1 107 ? -9.081 -4.965 -10.689 1.00 86.69 107 THR A O 1
ATOM 860 N N . LYS A 1 108 ? -7.553 -5.924 -12.033 1.00 86.56 108 LYS A N 1
ATOM 861 C CA . LYS A 1 108 ? -8.276 -5.788 -13.312 1.00 86.56 108 LYS A CA 1
ATOM 862 C C . LYS A 1 108 ? -8.489 -7.133 -14.029 1.00 86.56 108 LYS A C 1
ATOM 864 O O . LYS A 1 108 ? -9.033 -7.150 -15.126 1.00 86.56 108 LYS A O 1
ATOM 869 N N . LYS A 1 109 ? -8.002 -8.249 -13.467 1.00 88.25 109 LYS A N 1
ATOM 870 C CA . LYS A 1 109 ? -8.046 -9.592 -14.078 1.00 88.25 109 LYS A CA 1
ATOM 871 C C . LYS A 1 109 ? -8.580 -10.616 -13.076 1.00 88.25 109 LYS A C 1
ATOM 873 O O . LYS A 1 109 ? -8.159 -10.604 -11.921 1.00 88.25 109 LYS A O 1
ATOM 878 N N . VAL A 1 110 ? -9.431 -11.533 -13.542 1.00 89.56 110 VAL A N 1
ATOM 879 C CA . VAL A 1 110 ? -10.071 -12.574 -12.708 1.00 89.56 110 VAL A CA 1
ATOM 880 C C . VAL A 1 110 ? -9.041 -13.434 -11.975 1.00 89.56 110 VAL A C 1
ATOM 882 O O . VAL A 1 110 ? -9.163 -13.621 -10.774 1.00 89.56 110 VAL A O 1
ATOM 885 N N . LYS A 1 111 ? -7.950 -13.826 -12.643 1.00 88.56 111 LYS A N 1
ATOM 886 C CA . LYS A 1 111 ? -6.855 -14.586 -12.015 1.00 88.56 111 LYS A CA 1
ATOM 887 C C . LYS A 1 111 ? -6.353 -13.965 -10.700 1.00 88.56 111 LYS A C 1
ATOM 889 O O . LYS A 1 111 ? -6.108 -14.675 -9.737 1.00 88.56 111 LYS A O 1
ATOM 894 N N . TYR A 1 112 ? -6.190 -12.641 -10.650 1.00 84.94 112 TYR A N 1
ATOM 895 C CA . TYR A 1 112 ? -5.713 -11.979 -9.430 1.00 84.94 112 TYR A CA 1
ATOM 896 C C . TYR A 1 112 ? -6.828 -11.788 -8.393 1.00 84.94 112 TYR A C 1
ATOM 898 O O . TYR A 1 112 ? -6.530 -11.602 -7.222 1.00 84.94 112 TYR A O 1
ATOM 906 N N . LEU A 1 113 ? -8.105 -11.812 -8.798 1.00 85.81 113 LEU A N 1
ATOM 907 C CA . LEU A 1 113 ? -9.217 -11.863 -7.844 1.00 85.81 113 LEU A CA 1
ATOM 908 C C . LEU A 1 113 ? -9.188 -13.189 -7.080 1.00 85.81 113 LEU A C 1
ATOM 910 O O . LEU A 1 113 ? -9.273 -13.177 -5.859 1.00 85.81 113 LEU A O 1
ATOM 914 N N . GLU A 1 114 ? -9.015 -14.303 -7.789 1.00 86.62 114 GLU A N 1
ATOM 915 C CA . GLU A 1 114 ? -8.887 -15.634 -7.184 1.00 86.62 114 GLU A CA 1
ATOM 916 C C . GLU A 1 114 ? -7.674 -15.709 -6.246 1.00 86.62 114 GLU A C 1
ATOM 918 O O . GLU A 1 114 ? -7.794 -16.196 -5.126 1.00 86.62 114 GLU A O 1
ATOM 923 N N . GLU A 1 115 ? -6.532 -15.148 -6.655 1.00 84.62 115 GLU A N 1
ATOM 924 C CA . GLU A 1 115 ? -5.332 -15.051 -5.811 1.00 84.62 115 GLU A CA 1
ATOM 925 C C . GLU A 1 115 ? -5.574 -14.217 -4.540 1.00 84.62 115 GLU A C 1
ATOM 927 O O . GLU A 1 115 ? -5.196 -14.634 -3.449 1.00 84.62 115 GLU A O 1
ATOM 932 N N . ASN A 1 116 ? -6.257 -13.072 -4.659 1.00 84.12 116 ASN A N 1
ATOM 933 C CA . ASN A 1 116 ? -6.614 -12.234 -3.512 1.00 84.12 116 ASN A CA 1
ATOM 934 C C . ASN A 1 116 ? -7.600 -12.931 -2.558 1.00 84.12 116 ASN A C 1
ATOM 936 O O . ASN A 1 116 ? -7.504 -12.738 -1.352 1.00 84.12 116 ASN A O 1
ATOM 940 N N . LEU A 1 117 ? -8.545 -13.721 -3.083 1.00 81.81 117 LEU A N 1
ATOM 941 C CA . LEU A 1 117 ? -9.498 -14.494 -2.276 1.00 81.81 117 LEU A CA 1
ATOM 942 C C . LEU A 1 117 ? -8.833 -15.686 -1.577 1.00 81.81 117 LEU A C 1
ATOM 944 O O . LEU A 1 117 ? -9.233 -16.045 -0.475 1.00 81.81 117 LEU A O 1
ATOM 948 N N . GLY A 1 118 ? -7.828 -16.295 -2.212 1.00 78.19 118 GLY A N 1
ATOM 949 C CA . GLY A 1 118 ? -7.035 -17.383 -1.637 1.00 78.19 118 GLY A CA 1
ATOM 950 C C . GLY A 1 118 ? -5.971 -16.923 -0.635 1.00 78.19 118 GLY A C 1
ATOM 951 O O . GLY A 1 118 ? -5.341 -17.761 0.013 1.00 78.19 118 GLY A O 1
ATOM 952 N N . ALA A 1 119 ? -5.747 -15.613 -0.501 1.00 71.75 119 ALA A N 1
ATOM 953 C CA . ALA A 1 119 ? -4.855 -15.065 0.506 1.00 71.75 119 ALA A CA 1
ATOM 954 C C . ALA A 1 119 ? -5.495 -15.221 1.895 1.00 71.75 119 ALA A C 1
ATOM 956 O O . ALA A 1 119 ? -6.400 -14.481 2.271 1.00 71.75 119 ALA A O 1
ATOM 957 N N . ASN A 1 120 ? -5.016 -16.199 2.665 1.00 55.78 120 ASN A N 1
ATOM 958 C CA . ASN A 1 120 ? -5.387 -16.356 4.069 1.00 55.78 120 ASN A CA 1
ATOM 959 C C . ASN A 1 120 ? -4.718 -15.237 4.887 1.00 55.78 120 ASN A C 1
ATOM 961 O O . ASN A 1 120 ? -3.532 -15.339 5.211 1.00 55.78 120 ASN A O 1
ATOM 965 N N . TYR A 1 121 ? -5.466 -14.159 5.143 1.00 55.31 121 TYR A N 1
ATOM 966 C CA . TYR A 1 121 ? -5.070 -13.038 6.005 1.00 55.31 121 TYR A CA 1
ATOM 967 C C . TYR A 1 121 ? -5.140 -13.398 7.490 1.00 55.31 121 TYR A C 1
ATOM 969 O O . TYR A 1 121 ? -6.116 -14.074 7.888 1.00 55.31 121 TYR A O 1
#

Solvent-accessible surface area (backbone atoms only — not comparable to full-atom values): 7571 Å² total; per-residue (Å²): 136,68,67,88,56,47,75,67,42,42,75,81,52,72,64,66,64,47,71,48,83,62,76,60,40,80,75,64,51,46,48,59,50,25,64,77,69,72,27,43,57,35,38,47,51,68,43,59,85,48,53,68,71,65,77,56,87,52,60,82,70,52,59,93,86,45,70,58,76,74,37,72,70,43,32,76,91,35,31,63,61,49,51,52,51,46,54,54,48,58,61,51,54,77,75,54,87,71,82,91,59,52,66,51,79,84,73,94,48,70,74,54,49,55,50,60,70,68,53,87,116